Protein AF-A0A4Q3RUF2-F1 (afdb_monomer_lite)

pLDDT: mean 86.2, std 7.27, range [53.88, 93.38]

Foldseek 3Di:
DEWEAAAPQKIKDFPDDQDPVCNVVGIDIDGLVCVLVVLLVLPVVDPLVPQAYEYEYDPNGDPVSVVSVVVSCVVSVNDPPRYDYDYDDPVVVVVSVVVCVVVVPD

Secondary structure (DSSP, 8-state):
-EEEE-STTEEEEESS---TTTHHHH-EEEETTTHHHHHHHHHHHS-GGG--EEEEE-TTS-HHHHHHHHHHHHHTTPPTTSEEE-PPPHHHHHHHHHHHHHHT--

Sequence (106 aa):
MTILLGKADQIYYYYGQLDPNTISDQFKSTNFKEVRDLIVAKKKATPIDDLMYIIKSDSTSTFKNAIDILDEMSISAVPPGHYAEVDMTPQEAELIRLTEAANGVK

Structure (mmCIF, N/CA/C/O backbone):
data_AF-A0A4Q3RUF2-F1
#
_entry.id   AF-A0A4Q3RUF2-F1
#
loop_
_atom_site.group_PDB
_atom_site.id
_atom_site.type_symbol
_atom_site.label_atom_id
_atom_site.label_alt_id
_atom_site.label_comp_id
_atom_site.label_asym_id
_atom_site.label_entity_id
_atom_site.label_seq_id
_atom_site.pdbx_PDB_ins_code
_atom_site.Cartn_x
_atom_site.Cartn_y
_atom_site.Cartn_z
_atom_site.occupancy
_atom_site.B_iso_or_equiv
_atom_site.auth_seq_id
_atom_site.auth_comp_id
_atom_site.auth_asym_id
_atom_site.auth_atom_id
_atom_site.pdbx_PDB_model_num
ATOM 1 N N . MET A 1 1 ? 3.451 2.654 -5.614 1.00 89.75 1 MET A N 1
ATOM 2 C CA . MET A 1 1 ? 2.067 2.380 -5.164 1.00 89.75 1 MET A CA 1
ATOM 3 C C . MET A 1 1 ? 1.996 2.834 -3.730 1.00 89.75 1 MET A C 1
ATOM 5 O O . MET A 1 1 ? 2.882 2.458 -2.976 1.00 89.75 1 MET A O 1
ATOM 9 N N . THR A 1 2 ? 1.018 3.653 -3.374 1.00 92.12 2 THR A N 1
ATOM 10 C CA . THR A 1 2 ? 0.853 4.081 -1.983 1.00 92.12 2 THR A CA 1
ATOM 11 C C . THR A 1 2 ? -0.236 3.240 -1.348 1.00 92.12 2 THR A C 1
ATOM 13 O O . THR A 1 2 ? -1.297 3.070 -1.945 1.00 92.12 2 THR A O 1
ATOM 16 N N . ILE A 1 3 ? 0.057 2.697 -0.175 1.00 92.88 3 ILE A N 1
ATOM 17 C CA . ILE A 1 3 ? -0.818 1.889 0.659 1.00 92.88 3 ILE A CA 1
ATOM 18 C C . ILE A 1 3 ? -1.086 2.695 1.923 1.00 92.88 3 ILE A C 1
ATOM 20 O O . ILE A 1 3 ? -0.163 3.160 2.586 1.00 92.88 3 ILE A O 1
ATOM 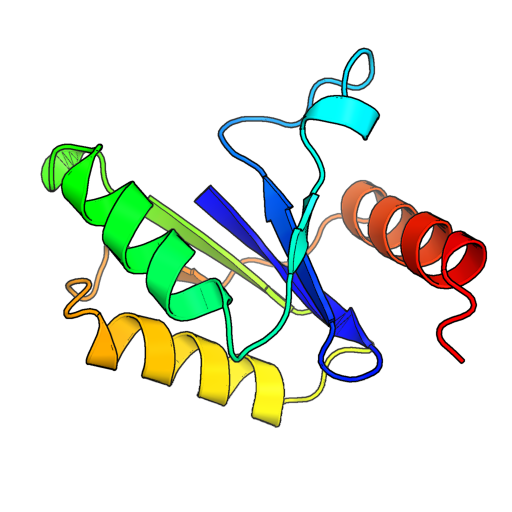24 N N . LEU A 1 4 ? -2.358 2.858 2.229 1.00 91.69 4 LEU A N 1
ATOM 25 C CA . LEU A 1 4 ? -2.884 3.587 3.363 1.00 91.69 4 LEU A CA 1
ATOM 26 C C . LEU A 1 4 ? -3.599 2.585 4.265 1.00 91.69 4 LEU A C 1
ATOM 28 O O . LEU A 1 4 ? -4.481 1.856 3.808 1.00 91.69 4 LEU A O 1
ATOM 32 N N . LEU A 1 5 ? -3.217 2.532 5.532 1.00 91.62 5 LEU A N 1
ATOM 33 C CA . LEU A 1 5 ? -3.843 1.653 6.513 1.00 91.62 5 LEU A CA 1
ATOM 34 C C . LEU A 1 5 ? -4.910 2.445 7.268 1.00 91.62 5 LEU A C 1
ATOM 36 O O . LEU A 1 5 ? -4.596 3.481 7.851 1.00 91.62 5 LEU A O 1
ATOM 40 N N . GLY A 1 6 ? -6.154 1.964 7.238 1.00 88.06 6 GLY A N 1
ATOM 41 C CA . GLY A 1 6 ? -7.297 2.575 7.921 1.00 88.06 6 GLY A CA 1
ATOM 42 C C . GLY A 1 6 ? -7.793 1.752 9.111 1.00 88.06 6 GLY A C 1
ATOM 43 O O . GLY A 1 6 ? -7.095 0.864 9.622 1.00 88.06 6 GLY A O 1
ATOM 44 N N . LYS A 1 7 ? -9.021 2.039 9.555 1.00 85.75 7 LYS A N 1
ATOM 45 C CA . LYS A 1 7 ? -9.683 1.308 10.646 1.00 85.75 7 LYS A CA 1
ATOM 46 C C . LYS A 1 7 ? -10.139 -0.080 10.221 1.00 85.75 7 LYS A C 1
ATOM 48 O O . LYS A 1 7 ? -10.327 -0.357 9.041 1.00 85.75 7 LYS A O 1
ATOM 53 N N . ALA A 1 8 ? -10.395 -0.934 11.216 1.00 84.25 8 ALA A N 1
ATOM 54 C CA . ALA A 1 8 ? -11.051 -2.235 11.038 1.00 84.25 8 ALA A CA 1
ATOM 55 C C . ALA A 1 8 ? -10.419 -3.095 9.924 1.00 84.25 8 ALA A C 1
ATOM 57 O O . ALA A 1 8 ? -11.119 -3.707 9.114 1.00 84.25 8 ALA A O 1
ATOM 58 N N . ASP A 1 9 ? -9.085 -3.093 9.874 1.00 84.75 9 ASP A N 1
ATOM 59 C CA . ASP A 1 9 ? -8.262 -3.846 8.920 1.00 84.75 9 ASP A CA 1
ATOM 60 C C . ASP A 1 9 ? -8.555 -3.522 7.443 1.00 84.75 9 ASP A C 1
ATOM 62 O O . ASP A 1 9 ? -8.267 -4.320 6.546 1.00 84.75 9 ASP A O 1
ATOM 66 N N . GLN A 1 10 ? -9.114 -2.333 7.187 1.00 87.94 10 GLN A N 1
ATOM 67 C CA . GLN A 1 10 ? -9.280 -1.789 5.847 1.00 87.94 10 GLN A CA 1
ATOM 68 C C . GLN A 1 10 ? -7.958 -1.236 5.329 1.00 87.94 10 GLN A C 1
ATOM 70 O O . GLN A 1 10 ? -7.232 -0.516 6.020 1.00 87.94 10 GLN A O 1
ATOM 75 N N . ILE A 1 11 ? -7.672 -1.560 4.074 1.00 90.81 11 ILE A N 1
ATOM 76 C CA . ILE A 1 11 ? -6.510 -1.060 3.355 1.00 90.81 11 ILE A CA 1
ATOM 77 C C . ILE A 1 11 ? -7.017 -0.222 2.194 1.00 90.81 11 ILE A C 1
ATOM 79 O O . ILE A 1 11 ? -7.879 -0.652 1.433 1.00 90.81 11 ILE A O 1
ATOM 83 N N . TYR A 1 12 ? -6.439 0.951 2.011 1.00 91.31 12 TYR A N 1
ATOM 84 C CA . TYR A 1 12 ? -6.676 1.788 0.849 1.00 91.31 12 TYR A CA 1
ATOM 85 C C . TYR A 1 12 ? -5.395 1.910 0.040 1.00 91.31 12 TYR A C 1
ATOM 87 O O . TYR A 1 12 ? -4.292 1.815 0.574 1.00 91.31 12 TYR A O 1
ATOM 95 N N . TYR A 1 13 ? -5.508 2.086 -1.268 1.00 92.31 13 TYR A N 1
ATOM 96 C CA . TYR A 1 13 ? -4.342 2.227 -2.122 1.00 92.31 13 TYR A CA 1
ATOM 97 C C . TYR A 1 13 ? -4.641 3.036 -3.377 1.00 92.31 13 TYR A C 1
ATOM 99 O O . TYR A 1 13 ? -5.776 3.114 -3.850 1.00 92.31 13 TYR A O 1
ATOM 107 N N . TYR A 1 14 ? -3.583 3.619 -3.931 1.00 90.88 14 TYR A N 1
ATOM 108 C CA . TYR A 1 14 ? -3.609 4.302 -5.218 1.00 90.88 14 TYR A CA 1
ATOM 109 C C . TYR A 1 14 ? -2.244 4.202 -5.915 1.00 90.88 14 TYR A C 1
ATOM 111 O O . TYR A 1 14 ? -1.213 3.842 -5.324 1.00 90.88 14 TYR A O 1
ATOM 119 N N . TYR A 1 15 ? -2.227 4.504 -7.211 1.00 87.19 15 TYR A N 1
ATOM 120 C CA . TYR A 1 15 ? -1.020 4.494 -8.034 1.00 87.19 15 TYR A CA 1
ATOM 121 C C . TYR A 1 15 ? -0.647 5.921 -8.441 1.00 87.19 15 TYR A C 1
ATOM 123 O O . TYR A 1 15 ? -1.504 6.672 -8.883 1.00 87.19 15 TYR A O 1
ATOM 131 N N . GLY A 1 16 ? 0.635 6.282 -8.342 1.00 81.38 16 GLY A N 1
ATOM 132 C CA . GLY A 1 16 ? 1.114 7.600 -8.768 1.00 81.38 16 GLY A CA 1
ATOM 133 C C . GLY A 1 16 ? 0.771 8.713 -7.776 1.00 81.38 16 GLY A C 1
ATOM 134 O O . GLY A 1 16 ? 0.957 8.538 -6.574 1.00 81.38 16 GLY A O 1
ATOM 135 N N . GLN A 1 17 ? 0.324 9.859 -8.288 1.00 72.94 17 GLN A N 1
ATOM 136 C CA . GLN A 1 17 ? -0.115 11.011 -7.498 1.00 72.94 17 GLN A CA 1
ATOM 137 C C . GLN A 1 17 ? -1.638 11.122 -7.547 1.00 72.94 17 GLN A C 1
ATOM 139 O O . GLN A 1 17 ? -2.238 10.945 -8.604 1.00 72.94 17 GLN A O 1
ATOM 144 N N . LEU A 1 18 ? -2.250 11.446 -6.407 1.00 69.81 18 LEU A N 1
ATOM 145 C CA . LEU A 1 18 ? -3.680 11.733 -6.345 1.00 69.81 18 LEU A CA 1
ATOM 146 C C . LEU A 1 18 ? -3.963 13.050 -7.075 1.00 69.81 18 LEU A C 1
ATOM 148 O O . LEU A 1 18 ? -3.473 14.103 -6.669 1.00 69.81 18 LEU A O 1
ATOM 152 N N . ASP A 1 19 ? -4.766 12.984 -8.136 1.00 74.00 19 ASP A N 1
ATOM 153 C CA . ASP A 1 19 ? -5.327 14.166 -8.789 1.00 74.00 19 ASP A CA 1
ATOM 154 C C . ASP A 1 19 ? -6.696 14.469 -8.152 1.00 74.00 19 ASP A C 1
ATOM 156 O O . ASP A 1 19 ? -7.574 13.598 -8.172 1.00 74.00 19 ASP A O 1
ATOM 160 N N . PRO A 1 20 ? -6.912 15.683 -7.608 1.00 69.88 20 PRO A N 1
ATOM 161 C CA . PRO A 1 20 ? -8.193 16.109 -7.044 1.00 69.88 20 PRO A CA 1
ATOM 162 C C . PRO A 1 20 ? -9.406 15.875 -7.951 1.00 69.88 20 PRO A C 1
ATOM 164 O O . PRO A 1 20 ? -10.503 15.653 -7.447 1.00 69.88 20 PRO A O 1
ATOM 167 N N . ASN A 1 21 ? -9.224 15.897 -9.274 1.00 72.19 21 ASN A N 1
ATOM 168 C CA . ASN A 1 21 ? -10.316 15.766 -10.238 1.00 72.19 21 ASN A CA 1
ATOM 169 C C . ASN A 1 21 ? -10.719 14.312 -10.523 1.00 72.19 21 ASN A C 1
ATOM 171 O O . ASN A 1 21 ? -11.806 14.077 -11.040 1.00 72.19 21 ASN A O 1
ATOM 175 N N . THR A 1 22 ? -9.857 13.339 -10.215 1.00 72.50 22 THR A N 1
ATOM 176 C CA . THR A 1 22 ? -10.091 11.906 -10.498 1.00 72.50 22 THR A CA 1
ATOM 177 C C . THR A 1 22 ? -9.875 11.031 -9.264 1.00 72.50 22 THR A C 1
ATOM 179 O O . THR A 1 22 ? -9.695 9.817 -9.360 1.00 72.50 22 THR A O 1
ATOM 182 N N . ILE A 1 23 ? -9.899 11.644 -8.078 1.00 71.62 23 ILE A N 1
ATOM 183 C CA . ILE A 1 23 ? -9.566 10.992 -6.810 1.00 71.62 23 ILE A CA 1
ATOM 184 C C . ILE A 1 23 ? -10.455 9.771 -6.537 1.00 71.62 23 ILE A C 1
ATOM 186 O O . ILE A 1 23 ? -9.962 8.761 -6.046 1.00 71.62 23 ILE A O 1
ATOM 190 N N . SER A 1 24 ? -11.732 9.827 -6.929 1.00 68.69 24 SER A N 1
ATOM 191 C CA . SER A 1 24 ? -12.697 8.732 -6.778 1.00 68.69 24 SER A CA 1
ATOM 192 C C . SER A 1 24 ? -12.353 7.496 -7.607 1.00 68.69 24 SER A C 1
ATOM 194 O O . SER A 1 24 ? -12.678 6.384 -7.205 1.00 68.69 24 SER A O 1
ATOM 196 N N . ASP A 1 25 ? -11.685 7.677 -8.746 1.00 73.56 25 ASP A N 1
ATOM 197 C CA . ASP A 1 25 ? -11.363 6.583 -9.667 1.00 73.56 25 ASP A CA 1
ATOM 198 C C . ASP A 1 25 ? -9.997 5.961 -9.339 1.00 73.56 25 ASP A C 1
ATOM 200 O O . ASP A 1 25 ? -9.737 4.782 -9.611 1.00 73.56 25 ASP A O 1
ATOM 204 N N . GLN A 1 26 ? -9.112 6.766 -8.745 1.00 79.88 26 GLN A N 1
ATOM 205 C CA . GLN A 1 26 ? -7.755 6.369 -8.382 1.00 79.88 26 GLN A CA 1
ATOM 206 C C . GLN A 1 26 ? -7.666 5.741 -6.988 1.00 79.88 26 GLN A C 1
ATOM 208 O O . GLN A 1 26 ? -6.817 4.872 -6.772 1.00 79.88 26 GLN A O 1
ATOM 213 N N . PHE A 1 27 ? -8.519 6.168 -6.055 1.00 84.81 27 PHE A N 1
ATOM 214 C CA . PHE A 1 27 ? -8.528 5.690 -4.679 1.00 84.81 27 PHE A CA 1
ATOM 215 C C . PHE A 1 27 ? -9.352 4.409 -4.553 1.00 84.81 27 PHE A C 1
ATOM 217 O O . PHE A 1 27 ? -10.560 4.402 -4.780 1.00 84.81 27 PHE A O 1
ATOM 224 N N . LYS A 1 28 ? -8.694 3.307 -4.194 1.00 87.75 28 LYS A N 1
ATOM 225 C CA . LYS A 1 28 ? -9.320 1.984 -4.110 1.00 87.75 28 LYS A CA 1
ATOM 226 C C . LYS A 1 28 ? -9.171 1.409 -2.713 1.00 87.75 28 LYS A C 1
ATOM 228 O O . LYS A 1 28 ? -8.166 1.639 -2.050 1.00 87.75 28 LYS A O 1
ATOM 233 N N . SER A 1 29 ? -10.159 0.633 -2.283 1.00 89.50 29 SER A N 1
ATOM 234 C CA . SER A 1 29 ? -10.117 -0.133 -1.037 1.00 89.50 29 SER A CA 1
ATOM 235 C C . SER A 1 29 ? -9.838 -1.610 -1.308 1.00 89.50 29 SER A C 1
ATOM 237 O O . SER A 1 29 ? -10.251 -2.159 -2.328 1.00 89.50 29 SER A O 1
ATOM 239 N N . THR A 1 30 ? -9.159 -2.261 -0.376 1.00 90.38 30 THR A N 1
ATOM 240 C CA . THR A 1 30 ? -8.874 -3.695 -0.350 1.00 90.38 30 THR A CA 1
ATOM 241 C C . THR A 1 30 ? -8.734 -4.160 1.106 1.00 90.38 30 THR A C 1
ATOM 243 O O . THR A 1 30 ? -8.989 -3.413 2.050 1.00 90.38 30 THR A O 1
ATOM 246 N N . ASN A 1 31 ? -8.348 -5.414 1.302 1.00 89.69 31 ASN A N 1
ATOM 247 C CA . ASN A 1 31 ? -8.172 -6.052 2.600 1.00 89.69 31 ASN A CA 1
ATOM 248 C C . ASN A 1 31 ? -6.868 -6.868 2.610 1.00 89.69 31 ASN A C 1
ATOM 250 O O . ASN A 1 31 ? -6.280 -7.143 1.563 1.00 89.69 31 ASN A O 1
ATOM 254 N N . PHE A 1 32 ? -6.442 -7.317 3.791 1.00 86.00 32 PHE A N 1
ATOM 255 C CA . PHE A 1 32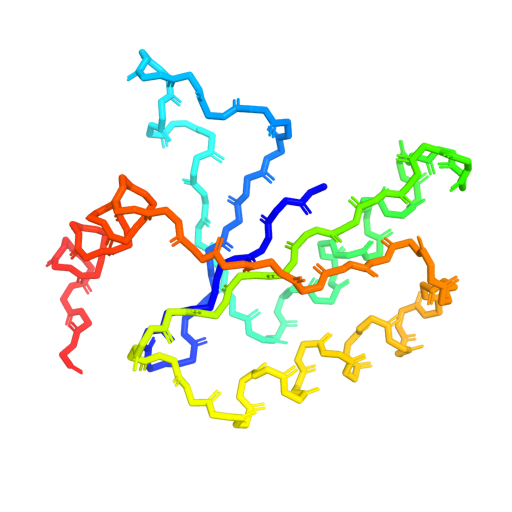 ? -5.215 -8.108 3.954 1.00 86.00 32 PHE A CA 1
ATOM 256 C C . PHE A 1 32 ? -5.206 -9.454 3.207 1.00 86.00 32 PHE A C 1
ATOM 258 O O . PHE A 1 32 ? -4.139 -10.028 3.013 1.00 86.00 32 PHE A O 1
ATOM 265 N N . LYS A 1 33 ? -6.358 -9.972 2.755 1.00 87.00 33 LYS A N 1
ATOM 266 C CA . LYS A 1 33 ? -6.403 -11.220 1.971 1.00 87.00 33 LYS A CA 1
ATOM 267 C C . LYS A 1 33 ? -6.052 -10.983 0.504 1.00 87.00 33 LYS A C 1
ATOM 269 O O . LYS A 1 33 ? -5.405 -11.825 -0.103 1.00 87.00 33 LYS A O 1
ATOM 274 N N . GLU A 1 34 ? -6.476 -9.850 -0.049 1.00 90.12 34 GLU A N 1
ATOM 275 C CA . GLU A 1 34 ? -6.324 -9.515 -1.472 1.00 90.12 34 GLU A CA 1
ATOM 276 C C . GLU A 1 34 ? -5.103 -8.627 -1.753 1.00 90.12 34 GLU A C 1
ATOM 278 O O . GLU A 1 34 ? -4.590 -8.608 -2.874 1.00 90.12 34 GLU A O 1
ATOM 283 N N . VAL A 1 35 ? -4.587 -7.914 -0.743 1.00 91.31 35 VAL A N 1
ATOM 284 C CA . VAL A 1 35 ? -3.447 -6.995 -0.911 1.00 91.31 35 VAL A CA 1
ATOM 285 C C . VAL A 1 35 ? -2.190 -7.696 -1.432 1.00 91.31 35 VAL A C 1
ATOM 287 O O . VAL A 1 35 ? -1.434 -7.110 -2.207 1.00 91.31 35 VAL A O 1
ATOM 290 N N . ARG A 1 36 ? -1.993 -8.973 -1.085 1.00 92.31 36 ARG A N 1
ATOM 291 C CA . ARG A 1 36 ? -0.880 -9.787 -1.587 1.00 92.31 36 ARG A CA 1
ATOM 292 C C . ARG A 1 36 ? -0.888 -9.878 -3.107 1.00 92.31 36 ARG A C 1
ATOM 294 O O . ARG A 1 36 ? 0.135 -9.640 -3.750 1.00 92.31 36 ARG A O 1
ATOM 301 N N . ASP A 1 37 ? -2.043 -10.184 -3.687 1.00 92.44 37 ASP A N 1
ATOM 302 C CA . ASP A 1 37 ? -2.178 -10.317 -5.134 1.00 92.44 37 ASP A CA 1
ATOM 303 C C . ASP A 1 37 ? -1.918 -8.978 -5.827 1.00 92.44 37 ASP A C 1
ATOM 305 O O . ASP A 1 37 ? -1.273 -8.944 -6.876 1.00 92.44 37 ASP A O 1
ATOM 309 N N . LEU A 1 3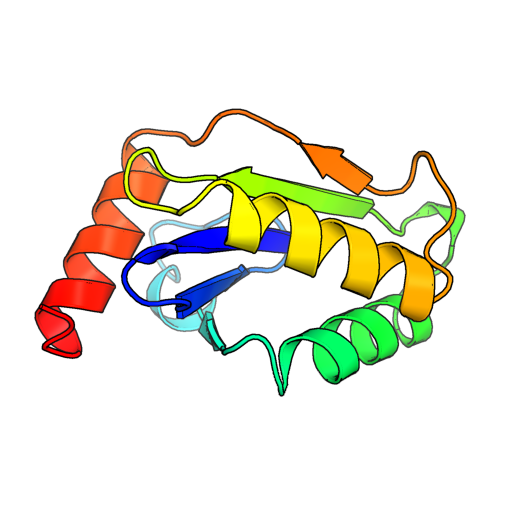8 ? -2.316 -7.861 -5.206 1.00 92.56 38 LEU A N 1
ATOM 310 C CA . LEU A 1 38 ? -2.020 -6.514 -5.699 1.00 92.56 38 LEU A CA 1
ATOM 311 C C . LEU A 1 38 ? -0.521 -6.190 -5.669 1.00 92.56 38 LEU A C 1
ATOM 313 O O . LEU A 1 38 ? 0.004 -5.658 -6.652 1.00 92.56 38 LEU A O 1
ATOM 317 N N . ILE A 1 39 ? 0.181 -6.526 -4.582 1.00 91.88 39 ILE A N 1
ATOM 318 C CA . ILE A 1 39 ? 1.636 -6.337 -4.461 1.00 91.88 39 ILE A CA 1
ATOM 319 C C . ILE A 1 39 ? 2.358 -7.181 -5.518 1.00 91.88 39 ILE A C 1
ATOM 321 O O . ILE A 1 39 ? 3.210 -6.676 -6.254 1.00 91.88 39 ILE A O 1
ATOM 325 N N . VAL A 1 40 ? 1.990 -8.455 -5.666 1.00 92.31 40 VAL A N 1
ATOM 326 C CA . VAL A 1 40 ? 2.599 -9.350 -6.660 1.00 92.31 40 VAL A CA 1
ATOM 327 C C . VAL A 1 40 ? 2.297 -8.885 -8.086 1.00 92.31 40 VAL A C 1
ATOM 329 O O . VAL A 1 40 ? 3.200 -8.874 -8.926 1.00 92.31 40 VAL A O 1
ATOM 332 N N . ALA A 1 41 ? 1.062 -8.471 -8.375 1.00 92.50 41 ALA A N 1
ATOM 333 C CA . ALA A 1 41 ? 0.679 -7.952 -9.685 1.00 92.50 41 ALA A CA 1
ATOM 334 C C . ALA A 1 41 ? 1.461 -6.680 -10.029 1.00 92.50 41 ALA A C 1
ATOM 336 O O . ALA A 1 41 ? 2.023 -6.582 -11.122 1.00 92.50 41 ALA A O 1
ATOM 337 N N . LYS A 1 42 ? 1.573 -5.737 -9.085 1.00 90.44 42 LYS A N 1
ATOM 338 C CA . LYS A 1 42 ? 2.339 -4.503 -9.282 1.00 90.44 42 LYS A CA 1
ATOM 339 C C . LYS A 1 42 ? 3.825 -4.790 -9.494 1.00 90.44 42 LYS A C 1
ATOM 341 O O . LYS A 1 42 ? 4.405 -4.248 -10.431 1.00 90.44 42 LYS A O 1
ATOM 346 N N . LYS A 1 43 ? 4.413 -5.685 -8.696 1.00 91.69 43 LYS A N 1
ATOM 347 C CA . LYS A 1 43 ? 5.801 -6.141 -8.860 1.00 91.69 43 LYS A CA 1
ATOM 348 C C . LYS A 1 43 ? 6.045 -6.789 -10.226 1.00 91.69 43 LYS A C 1
ATOM 350 O O . LYS A 1 43 ? 7.077 -6.541 -10.829 1.00 91.69 43 LYS A O 1
ATOM 355 N N . LYS A 1 44 ? 5.118 -7.605 -10.736 1.00 90.81 44 LYS A N 1
ATOM 356 C CA . LYS A 1 44 ? 5.247 -8.223 -12.072 1.00 90.81 44 LYS A CA 1
ATOM 357 C C . LYS A 1 44 ? 5.107 -7.211 -13.209 1.00 90.81 44 LYS A C 1
ATOM 359 O O . LYS A 1 44 ? 5.728 -7.379 -14.251 1.00 90.81 44 LYS A O 1
ATOM 364 N N . ALA A 1 45 ? 4.277 -6.189 -13.020 1.00 91.31 45 ALA A N 1
ATOM 365 C CA . ALA A 1 45 ? 3.981 -5.183 -14.035 1.00 91.31 45 ALA A CA 1
ATOM 366 C C . ALA A 1 45 ? 4.973 -4.007 -14.058 1.00 91.31 45 ALA A C 1
ATOM 368 O O . ALA A 1 45 ? 4.818 -3.104 -14.874 1.00 91.31 45 ALA A O 1
ATOM 369 N N . THR A 1 46 ? 5.934 -3.939 -13.134 1.00 89.12 46 THR A N 1
ATOM 370 C CA . THR A 1 46 ? 6.872 -2.813 -13.007 1.00 89.12 46 THR A CA 1
ATOM 371 C C . THR A 1 46 ? 8.303 -3.346 -12.923 1.00 89.12 46 THR A C 1
ATOM 373 O O . THR A 1 46 ? 8.535 -4.293 -12.171 1.00 89.12 46 THR A O 1
ATOM 376 N N . PRO A 1 47 ? 9.263 -2.779 -13.676 1.00 90.06 47 PRO A N 1
ATOM 377 C CA . PRO A 1 47 ? 10.676 -3.102 -13.513 1.00 90.06 47 PRO A CA 1
ATOM 378 C C . PRO A 1 47 ? 11.126 -2.902 -12.065 1.00 90.06 47 PRO A C 1
ATOM 380 O O . PRO A 1 47 ? 10.619 -2.023 -11.371 1.00 90.06 47 PRO A O 1
ATOM 383 N N . ILE A 1 48 ? 12.084 -3.708 -11.608 1.00 84.69 48 ILE A N 1
ATOM 384 C CA . ILE A 1 48 ? 12.536 -3.665 -10.213 1.00 84.69 48 ILE A CA 1
ATOM 385 C C . ILE A 1 48 ? 13.095 -2.289 -9.828 1.00 84.69 48 ILE A C 1
ATOM 387 O O . ILE A 1 48 ? 12.809 -1.812 -8.736 1.00 84.69 48 ILE A O 1
ATOM 391 N N . ASP A 1 49 ? 13.789 -1.621 -10.750 1.00 87.44 49 ASP A N 1
ATOM 392 C CA . ASP A 1 49 ? 14.402 -0.305 -10.530 1.00 87.44 49 ASP A CA 1
ATOM 393 C C . ASP A 1 49 ? 13.362 0.807 -10.294 1.00 87.44 49 ASP A C 1
ATOM 395 O O . ASP A 1 49 ? 13.626 1.753 -9.557 1.00 87.44 49 ASP A O 1
ATOM 399 N N . ASP A 1 50 ? 12.154 0.652 -10.845 1.00 86.69 50 ASP A N 1
ATOM 400 C CA . ASP A 1 50 ? 11.035 1.595 -10.689 1.00 86.69 50 ASP A CA 1
ATOM 401 C C . ASP A 1 50 ? 10.036 1.152 -9.603 1.00 86.69 50 ASP A C 1
ATOM 403 O O . ASP A 1 50 ? 9.007 1.798 -9.359 1.00 86.69 50 ASP A O 1
ATOM 407 N N . LEU A 1 51 ? 10.284 0.004 -8.967 1.00 90.00 51 LEU A N 1
ATOM 408 C CA . LEU A 1 51 ? 9.377 -0.564 -7.986 1.00 90.00 51 LEU A CA 1
ATOM 409 C C . LEU A 1 51 ? 9.512 0.181 -6.659 1.00 90.00 51 LEU A C 1
ATOM 411 O O . LEU A 1 51 ? 10.512 0.045 -5.962 1.00 90.00 51 LEU A O 1
ATOM 415 N N . MET A 1 52 ? 8.471 0.924 -6.290 1.00 91.25 52 MET A N 1
ATOM 416 C CA . MET A 1 52 ? 8.392 1.604 -4.999 1.00 91.25 52 MET A CA 1
ATOM 417 C C . MET A 1 52 ? 6.999 1.477 -4.379 1.00 91.25 52 MET A C 1
ATOM 419 O O . MET A 1 52 ? 5.974 1.716 -5.039 1.00 91.25 52 MET A O 1
ATOM 423 N N . TYR A 1 53 ? 6.973 1.156 -3.090 1.00 92.94 53 TYR A N 1
ATOM 424 C CA . TYR A 1 53 ? 5.790 1.121 -2.243 1.00 92.94 53 TYR A CA 1
ATOM 425 C C . TYR A 1 53 ? 5.906 2.148 -1.119 1.00 92.94 53 TYR A C 1
ATOM 427 O O . TYR A 1 53 ? 6.904 2.205 -0.414 1.00 92.94 53 TYR A O 1
ATOM 435 N N . ILE A 1 54 ? 4.876 2.961 -0.932 1.00 92.69 54 ILE A N 1
ATOM 436 C CA . ILE A 1 54 ? 4.805 3.891 0.194 1.00 92.69 54 ILE A CA 1
ATOM 437 C C . ILE A 1 54 ? 3.742 3.364 1.140 1.00 92.69 54 ILE A C 1
ATOM 439 O O . ILE A 1 54 ? 2.620 3.128 0.705 1.00 92.69 54 ILE A O 1
ATOM 443 N N . ILE A 1 55 ? 4.095 3.153 2.399 1.00 92.56 55 ILE A N 1
ATOM 444 C CA . ILE A 1 55 ? 3.184 2.682 3.439 1.00 92.56 55 ILE A CA 1
ATOM 445 C C . ILE A 1 55 ? 2.896 3.870 4.347 1.00 92.56 55 ILE A C 1
ATOM 447 O O . ILE A 1 55 ? 3.814 4.531 4.824 1.00 92.56 55 ILE A O 1
ATOM 451 N N . LYS A 1 56 ? 1.617 4.169 4.541 1.00 91.50 56 LYS A N 1
ATOM 452 C CA . LYS A 1 56 ? 1.149 5.268 5.378 1.00 91.50 56 LYS A CA 1
ATOM 453 C C . LYS A 1 56 ? 0.135 4.723 6.366 1.00 91.50 56 LYS A C 1
ATOM 455 O O . LYS A 1 56 ? -0.917 4.222 5.969 1.00 91.50 56 LYS A O 1
ATOM 460 N N . SER A 1 57 ? 0.462 4.817 7.642 1.00 88.19 57 SER A N 1
ATOM 461 C CA . SER A 1 57 ? -0.387 4.335 8.725 1.00 88.19 57 SER A CA 1
ATOM 462 C C . SER A 1 57 ? -1.235 5.494 9.240 1.00 88.19 57 SER A C 1
ATOM 464 O O . SER A 1 57 ? -0.684 6.506 9.675 1.00 88.19 57 SER A O 1
ATOM 466 N N . ASP A 1 58 ? -2.566 5.387 9.193 1.00 83.06 58 ASP A N 1
ATOM 467 C CA . ASP A 1 58 ? -3.402 6.372 9.877 1.00 83.06 58 ASP A CA 1
ATOM 468 C C . ASP A 1 58 ? -3.265 6.234 11.397 1.00 83.06 58 ASP A C 1
ATOM 470 O O . ASP A 1 58 ? -3.034 5.148 11.929 1.00 83.06 58 ASP A O 1
ATOM 474 N N . SER A 1 59 ? -3.492 7.336 12.106 1.00 78.12 59 SER A N 1
ATOM 475 C CA . SER A 1 59 ? -3.642 7.399 13.562 1.00 78.12 59 SER A CA 1
ATOM 476 C C . SER A 1 59 ? -4.654 6.394 14.123 1.00 78.12 59 SER A C 1
ATOM 478 O O . SER A 1 59 ? -4.584 6.030 15.295 1.00 78.12 59 SER A O 1
ATOM 480 N N . THR A 1 60 ? -5.600 5.950 13.295 1.00 78.38 60 THR A N 1
ATOM 481 C CA . THR A 1 60 ? -6.637 4.994 13.671 1.00 78.38 60 THR A CA 1
ATOM 482 C C . THR A 1 60 ? -6.360 3.563 13.202 1.00 78.38 60 THR A C 1
ATOM 484 O O . THR A 1 60 ? -7.102 2.644 13.561 1.00 78.38 60 THR A O 1
ATOM 487 N N . SER A 1 61 ? -5.272 3.354 12.456 1.00 83.56 61 SER A N 1
ATOM 488 C CA . SER A 1 61 ? -4.767 2.026 12.120 1.00 83.56 61 SER A CA 1
ATOM 489 C C . SER A 1 61 ? -4.064 1.392 13.322 1.00 83.56 61 SER A C 1
ATOM 491 O O . SER A 1 61 ? -3.535 2.073 14.202 1.00 83.56 61 SER A O 1
ATOM 493 N N . THR A 1 62 ? -4.080 0.062 13.398 1.00 86.88 62 THR A N 1
ATOM 494 C CA . THR A 1 62 ? -3.410 -0.650 14.491 1.00 86.88 62 THR A CA 1
ATOM 495 C C . THR A 1 62 ? -1.948 -0.920 14.146 1.00 86.88 62 THR A C 1
ATOM 497 O O . THR A 1 62 ? -1.603 -1.145 12.988 1.00 86.88 62 THR A O 1
ATOM 500 N N . PHE A 1 63 ? -1.083 -1.001 15.164 1.00 85.50 63 PHE A N 1
ATOM 501 C CA . PHE A 1 63 ? 0.310 -1.428 14.972 1.00 85.50 63 PHE A CA 1
ATOM 502 C C . PHE A 1 63 ? 0.404 -2.808 14.299 1.00 85.50 63 PHE A C 1
ATOM 504 O O . PHE A 1 63 ? 1.300 -3.055 13.499 1.00 85.50 63 PHE A O 1
ATOM 511 N N . LYS A 1 64 ? -0.567 -3.691 14.568 1.00 88.62 64 LYS A N 1
ATOM 512 C CA . LYS A 1 64 ? -0.678 -4.993 13.907 1.00 88.62 64 LYS A CA 1
ATOM 513 C C . LYS A 1 64 ? -0.792 -4.845 12.386 1.00 88.62 64 LYS A C 1
ATOM 515 O O . LYS A 1 64 ? -0.105 -5.559 11.674 1.00 88.62 64 LYS A O 1
ATOM 520 N N . ASN A 1 65 ? -1.581 -3.890 11.898 1.00 89.75 65 ASN A N 1
ATOM 521 C CA . ASN A 1 65 ? -1.788 -3.676 10.462 1.00 89.75 65 ASN A CA 1
ATOM 522 C C . ASN A 1 65 ? -0.500 -3.225 9.762 1.00 89.75 65 ASN A C 1
ATOM 524 O O . ASN A 1 65 ? -0.232 -3.645 8.637 1.00 89.75 65 ASN A O 1
ATOM 528 N N . ALA A 1 66 ? 0.316 -2.416 10.443 1.00 88.88 66 ALA A N 1
ATOM 529 C CA . ALA A 1 66 ? 1.632 -2.021 9.949 1.00 88.88 66 ALA A CA 1
ATOM 530 C C . ALA A 1 66 ? 2.593 -3.220 9.866 1.00 88.88 66 ALA A C 1
ATOM 532 O O . ALA A 1 66 ? 3.287 -3.385 8.868 1.00 88.88 66 ALA A O 1
ATOM 533 N N . ILE A 1 67 ? 2.602 -4.101 10.870 1.00 91.06 67 ILE A N 1
ATOM 534 C CA . ILE A 1 67 ? 3.416 -5.324 10.822 1.00 91.06 67 ILE A CA 1
ATOM 535 C C . ILE A 1 67 ? 2.927 -6.271 9.724 1.00 91.06 67 ILE A C 1
ATOM 537 O O . ILE A 1 67 ? 3.730 -6.717 8.910 1.00 91.06 67 ILE A O 1
ATOM 541 N N . ASP A 1 68 ? 1.620 -6.513 9.644 1.00 92.56 68 ASP A N 1
ATOM 542 C CA . ASP A 1 68 ? 1.036 -7.416 8.654 1.00 92.56 68 ASP A CA 1
ATOM 543 C C . ASP A 1 68 ? 1.377 -6.969 7.222 1.00 92.56 68 ASP A C 1
ATOM 545 O O . ASP A 1 68 ? 1.714 -7.801 6.383 1.00 92.56 68 ASP A O 1
ATOM 549 N N . ILE A 1 69 ? 1.352 -5.661 6.917 1.00 92.69 69 ILE A N 1
ATOM 550 C CA . ILE A 1 69 ? 1.694 -5.197 5.565 1.00 92.69 69 ILE A CA 1
ATOM 551 C C . ILE A 1 69 ? 3.193 -5.340 5.260 1.00 92.69 69 ILE A C 1
ATOM 553 O O . ILE A 1 69 ? 3.558 -5.635 4.122 1.00 92.69 69 ILE A O 1
ATOM 557 N N . LEU A 1 70 ? 4.069 -5.172 6.256 1.00 91.19 70 LEU A N 1
ATOM 558 C CA . LEU A 1 70 ? 5.511 -5.402 6.104 1.00 91.19 70 LEU A CA 1
ATOM 559 C C . LEU A 1 70 ? 5.823 -6.890 5.894 1.00 91.19 70 LEU A C 1
ATOM 561 O O . LEU A 1 70 ? 6.679 -7.238 5.069 1.00 91.19 70 LEU A O 1
ATOM 565 N N . ASP A 1 71 ? 5.089 -7.768 6.573 1.00 92.50 71 ASP A N 1
ATOM 566 C CA . ASP A 1 71 ? 5.144 -9.208 6.342 1.00 92.50 71 ASP A CA 1
ATOM 567 C C . ASP A 1 71 ? 4.682 -9.545 4.919 1.00 92.50 71 ASP A C 1
ATOM 569 O O . ASP A 1 71 ? 5.366 -10.293 4.220 1.00 92.50 71 ASP A O 1
ATOM 573 N N . GLU A 1 72 ? 3.602 -8.934 4.419 1.00 93.38 72 GLU A N 1
ATOM 574 C CA . GLU A 1 72 ? 3.144 -9.135 3.036 1.00 93.38 72 GLU A CA 1
ATOM 575 C C . GLU A 1 72 ? 4.166 -8.677 1.983 1.00 93.38 72 GLU A C 1
ATOM 577 O O . GLU A 1 72 ? 4.343 -9.346 0.956 1.00 93.38 72 GLU A O 1
ATOM 582 N N . MET A 1 73 ? 4.892 -7.581 2.233 1.00 92.06 73 MET A N 1
ATOM 583 C CA . MET A 1 73 ? 6.006 -7.154 1.372 1.00 92.06 73 MET A CA 1
ATOM 584 C C . MET A 1 73 ? 7.121 -8.202 1.346 1.00 92.06 73 MET A C 1
ATOM 586 O O . MET A 1 73 ? 7.630 -8.551 0.274 1.00 92.06 73 MET A O 1
ATOM 590 N N . SER A 1 74 ? 7.456 -8.745 2.516 1.00 90.81 74 SER A N 1
ATOM 591 C CA . SER A 1 74 ? 8.501 -9.757 2.677 1.00 90.81 74 SER A CA 1
ATOM 592 C C . SER A 1 74 ? 8.109 -11.083 2.016 1.00 90.81 74 SER A C 1
ATOM 594 O O . SER A 1 74 ? 8.889 -11.645 1.245 1.00 90.81 74 SER A O 1
ATOM 596 N N . ILE A 1 75 ? 6.871 -11.543 2.223 1.00 93.12 75 ILE A N 1
ATOM 597 C CA . ILE A 1 75 ? 6.285 -12.741 1.595 1.00 93.12 75 ILE A CA 1
ATOM 598 C C . ILE A 1 75 ? 6.246 -12.595 0.070 1.00 93.12 75 ILE A C 1
ATOM 600 O O . ILE A 1 75 ? 6.548 -13.538 -0.661 1.00 93.12 75 ILE A O 1
ATOM 604 N N . SER A 1 76 ? 5.940 -11.396 -0.427 1.00 92.12 76 SER A N 1
ATOM 605 C CA . SER A 1 76 ? 5.942 -11.085 -1.862 1.00 92.12 76 SER A CA 1
ATOM 606 C C . SER A 1 76 ? 7.356 -10.935 -2.452 1.00 92.12 76 SER A C 1
ATOM 608 O O . SER A 1 76 ? 7.519 -10.654 -3.651 1.00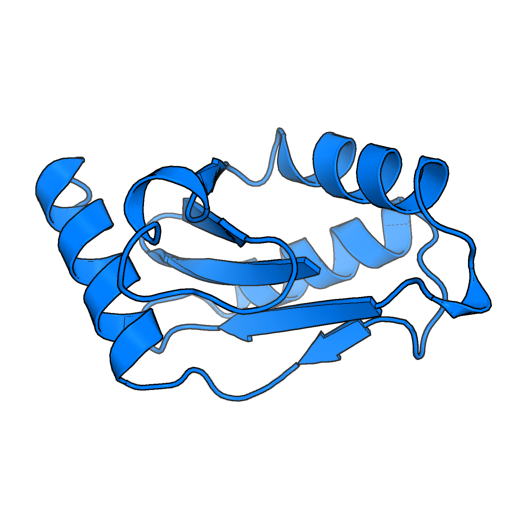 92.12 76 SER A O 1
ATOM 610 N N . ALA A 1 77 ? 8.393 -11.138 -1.630 1.00 92.31 77 ALA A N 1
ATOM 611 C CA . ALA A 1 77 ? 9.802 -10.968 -1.956 1.00 92.31 77 ALA A CA 1
ATOM 612 C C . ALA A 1 77 ? 10.095 -9.583 -2.559 1.00 92.31 77 ALA A C 1
ATOM 614 O O . ALA A 1 77 ? 10.789 -9.472 -3.576 1.00 92.31 77 ALA A O 1
ATOM 615 N N . VAL A 1 78 ? 9.487 -8.531 -2.007 1.00 91.31 78 VAL A N 1
ATOM 616 C CA . VAL A 1 78 ? 9.838 -7.147 -2.341 1.00 91.31 78 VAL A CA 1
ATOM 617 C C . VAL A 1 78 ? 11.174 -6.841 -1.657 1.00 91.31 78 VAL A C 1
ATOM 619 O O . VAL A 1 78 ? 11.267 -7.009 -0.441 1.00 91.31 78 VAL A O 1
ATOM 622 N N . PRO A 1 79 ? 12.228 -6.444 -2.392 1.00 88.31 79 PRO A N 1
ATOM 623 C CA . PRO A 1 79 ? 13.520 -6.224 -1.761 1.00 88.31 79 PRO A CA 1
ATOM 624 C C . PRO A 1 79 ? 13.471 -5.023 -0.799 1.00 88.31 79 PRO A C 1
ATOM 626 O O . PRO A 1 79 ? 12.763 -4.045 -1.072 1.00 88.31 79 PRO A O 1
ATOM 629 N N . PRO A 1 80 ? 14.235 -5.056 0.308 1.00 85.62 80 PRO A N 1
ATOM 630 C CA . PRO A 1 80 ? 14.408 -3.893 1.171 1.00 85.62 80 PRO A CA 1
ATOM 631 C C . PRO A 1 80 ? 14.890 -2.681 0.363 1.00 85.62 80 PRO A C 1
ATOM 633 O O . PRO A 1 80 ? 15.729 -2.822 -0.525 1.00 85.62 80 PRO A O 1
ATOM 636 N N . GLY A 1 81 ? 14.354 -1.496 0.656 1.00 87.75 81 GLY A N 1
ATOM 637 C CA . GLY A 1 81 ? 14.637 -0.265 -0.098 1.00 87.75 81 GLY A CA 1
ATOM 638 C C . GLY A 1 81 ? 13.639 0.044 -1.219 1.00 87.75 81 GLY A C 1
ATOM 639 O O . GLY A 1 81 ? 13.620 1.167 -1.710 1.00 87.75 81 GLY A O 1
ATOM 640 N N . HIS A 1 82 ? 12.757 -0.899 -1.566 1.00 91.00 82 HIS A N 1
ATOM 641 C CA . HIS A 1 82 ? 11.632 -0.674 -2.488 1.00 91.00 82 HIS A CA 1
ATOM 642 C C . HIS A 1 82 ? 10.318 -0.379 -1.758 1.00 91.00 82 HIS A C 1
ATOM 644 O O . HIS A 1 82 ? 9.254 -0.325 -2.376 1.00 91.00 82 HIS A O 1
ATOM 650 N N . TYR A 1 83 ? 10.372 -0.217 -0.438 1.00 92.75 83 TYR A N 1
ATOM 651 C CA . TYR A 1 83 ? 9.255 0.246 0.365 1.00 92.75 83 TYR A CA 1
ATOM 652 C C . TYR A 1 83 ? 9.737 1.195 1.459 1.00 92.75 83 TYR A C 1
ATOM 654 O O . TYR A 1 83 ? 10.831 1.022 2.000 1.00 92.75 83 TYR A O 1
ATOM 662 N N . ALA A 1 84 ? 8.919 2.194 1.778 1.00 91.62 84 ALA A N 1
ATOM 663 C CA . ALA A 1 84 ? 9.183 3.153 2.841 1.00 91.62 84 ALA A CA 1
ATOM 664 C C . ALA A 1 84 ? 7.896 3.476 3.600 1.00 91.62 84 ALA A C 1
ATOM 666 O O . ALA A 1 84 ? 6.837 3.640 2.991 1.00 91.62 84 ALA A O 1
ATOM 667 N N . GLU A 1 85 ? 8.008 3.592 4.921 1.00 89.88 85 GLU A N 1
ATOM 668 C CA . GLU A 1 85 ? 6.957 4.175 5.746 1.00 89.88 85 GLU A CA 1
ATOM 669 C C . GLU A 1 85 ? 7.099 5.698 5.739 1.00 89.88 85 GLU A C 1
ATOM 671 O O . GLU A 1 85 ? 8.202 6.232 5.871 1.00 89.88 85 GLU A O 1
ATOM 676 N N . VAL A 1 86 ? 5.986 6.392 5.525 1.00 90.75 86 VAL A N 1
ATOM 677 C CA . VAL A 1 86 ? 5.928 7.853 5.473 1.00 90.75 86 VAL A CA 1
ATOM 678 C C . VAL A 1 86 ? 4.699 8.317 6.238 1.00 90.75 86 VAL A C 1
ATOM 680 O O . VAL A 1 86 ? 3.671 7.640 6.256 1.00 90.75 86 VAL A O 1
ATOM 683 N N . ASP A 1 87 ? 4.784 9.505 6.823 1.00 87.00 87 ASP A N 1
ATOM 684 C CA . ASP A 1 87 ? 3.647 10.120 7.492 1.00 87.00 87 ASP A CA 1
ATOM 685 C C . ASP A 1 87 ? 2.495 10.401 6.518 1.00 87.00 87 ASP A C 1
ATOM 687 O O . ASP A 1 87 ? 2.676 10.791 5.353 1.00 87.00 87 ASP A O 1
ATOM 691 N N . MET A 1 88 ? 1.276 10.206 7.014 1.00 86.19 88 MET A N 1
ATOM 692 C CA . MET A 1 88 ? 0.068 10.481 6.252 1.00 86.19 88 MET A CA 1
ATOM 693 C C . MET A 1 88 ? -0.241 11.979 6.217 1.00 86.19 88 MET A C 1
ATOM 695 O O . MET A 1 88 ? -0.110 12.689 7.215 1.00 86.19 88 MET A O 1
ATOM 699 N N . THR A 1 89 ? -0.685 12.469 5.060 1.00 86.38 89 THR A N 1
ATOM 700 C CA . THR A 1 89 ? -1.107 13.867 4.919 1.00 86.38 89 THR A CA 1
ATOM 701 C C . THR A 1 89 ? -2.553 14.060 5.394 1.00 86.38 89 THR A C 1
ATOM 703 O O . THR A 1 89 ? -3.363 13.134 5.294 1.00 86.38 89 THR A O 1
ATOM 706 N N . PRO A 1 90 ? -2.936 15.265 5.859 1.00 84.88 90 PRO A N 1
ATOM 707 C CA . PRO A 1 90 ? -4.312 15.541 6.286 1.00 84.88 90 PRO A CA 1
ATOM 708 C C . PRO A 1 90 ? -5.369 15.279 5.202 1.00 84.88 90 PRO A C 1
ATOM 710 O O . PRO A 1 90 ? -6.488 14.875 5.506 1.00 84.88 90 PRO A O 1
ATOM 713 N N . GLN A 1 91 ? -5.022 15.494 3.933 1.00 82.44 91 GLN A N 1
ATOM 714 C CA . GLN A 1 91 ? -5.908 15.262 2.794 1.00 82.44 91 GLN A CA 1
ATOM 715 C C . GLN A 1 91 ? -6.195 13.768 2.596 1.00 82.44 91 GLN A C 1
ATOM 717 O O . GLN A 1 91 ? -7.339 13.388 2.361 1.00 82.44 91 GLN A O 1
ATOM 722 N N . GLU A 1 92 ? -5.172 12.918 2.723 1.00 83.50 92 GLU A N 1
ATOM 723 C CA . GLU A 1 92 ? -5.325 11.458 2.661 1.00 83.50 92 GLU A CA 1
ATOM 724 C C . GLU A 1 92 ? -6.141 10.934 3.848 1.00 83.50 92 GLU A C 1
ATOM 726 O O . GLU A 1 92 ? -7.013 10.088 3.661 1.00 83.50 92 GLU A O 1
ATOM 731 N N . ALA A 1 93 ? -5.917 11.492 5.043 1.00 85.44 93 ALA A N 1
ATOM 732 C CA . ALA A 1 93 ? -6.688 11.164 6.240 1.00 85.44 93 ALA A CA 1
ATOM 733 C C . ALA A 1 93 ? -8.191 11.413 6.038 1.00 85.44 93 ALA A C 1
ATOM 735 O O . ALA A 1 93 ? -9.024 10.565 6.362 1.00 85.44 93 ALA A O 1
ATOM 736 N N . GLU A 1 94 ? -8.549 12.566 5.464 1.00 85.38 94 GLU A N 1
ATOM 737 C CA . GLU A 1 94 ? -9.953 12.897 5.220 1.00 85.38 94 GLU A CA 1
ATOM 738 C C . GLU A 1 94 ? -10.572 12.000 4.143 1.00 85.38 94 GLU A C 1
ATOM 740 O O . GLU A 1 94 ? -11.720 11.586 4.288 1.00 85.38 94 GLU A O 1
ATOM 745 N N . LEU A 1 95 ? -9.821 11.627 3.100 1.00 83.75 95 LEU A N 1
ATOM 746 C CA . LEU A 1 95 ? -10.300 10.681 2.085 1.00 83.75 95 LEU A CA 1
ATOM 747 C C . LEU A 1 95 ? -10.630 9.312 2.683 1.00 83.75 95 LEU A C 1
ATOM 749 O O . LEU 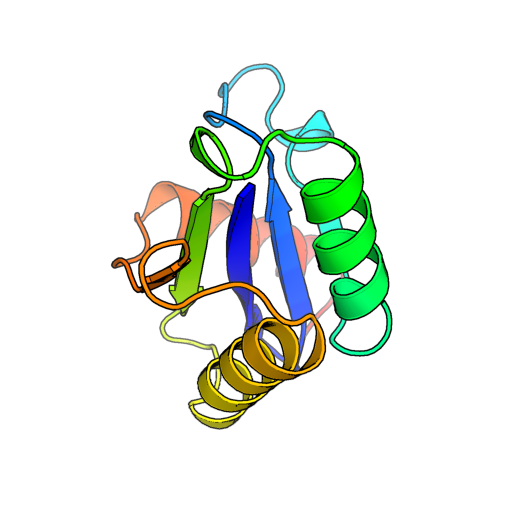A 1 95 ? -11.688 8.753 2.375 1.00 83.75 95 LEU A O 1
ATOM 753 N N . ILE A 1 96 ? -9.766 8.791 3.558 1.00 85.94 96 ILE A N 1
ATOM 754 C CA . ILE A 1 96 ? -10.033 7.550 4.297 1.00 85.94 96 ILE A CA 1
ATOM 755 C C . ILE A 1 96 ? -11.311 7.716 5.112 1.00 85.94 96 ILE A C 1
ATOM 757 O O . ILE A 1 96 ? -12.234 6.922 4.960 1.00 85.94 96 ILE A O 1
ATOM 761 N N . ARG A 1 97 ? -11.423 8.792 5.897 1.00 85.12 97 ARG A N 1
ATOM 762 C CA . ARG A 1 97 ? -12.582 9.033 6.764 1.00 85.12 97 ARG A CA 1
ATOM 763 C C . ARG A 1 97 ? -13.899 9.132 5.991 1.00 85.12 97 ARG A C 1
ATOM 765 O O . ARG A 1 97 ? -14.904 8.565 6.416 1.00 85.12 97 ARG A O 1
ATOM 772 N N . LEU A 1 98 ? -13.907 9.830 4.853 1.00 84.06 98 LEU A N 1
ATOM 773 C CA . LEU A 1 98 ? -15.075 9.927 3.971 1.00 84.06 98 LEU A CA 1
ATOM 774 C C . LEU A 1 98 ? -15.447 8.561 3.385 1.00 84.06 98 LEU A C 1
ATOM 776 O O . LEU A 1 98 ? -16.627 8.216 3.321 1.00 84.06 98 LEU A O 1
ATOM 780 N N . THR A 1 99 ? -14.446 7.767 3.005 1.00 82.50 99 THR A N 1
ATOM 781 C CA . THR A 1 99 ? -14.646 6.421 2.455 1.00 82.50 99 THR A CA 1
ATOM 782 C C . THR A 1 99 ? -15.149 5.445 3.522 1.00 82.50 99 THR A C 1
ATOM 784 O O . THR A 1 99 ? -16.051 4.652 3.256 1.00 82.50 99 THR A O 1
ATOM 787 N N . GLU A 1 100 ? -14.627 5.510 4.745 1.00 84.44 100 GLU A N 1
ATOM 788 C CA . GLU A 1 100 ? -15.099 4.733 5.898 1.00 84.44 100 GLU A CA 1
ATOM 789 C C . GLU A 1 100 ? -16.550 5.085 6.248 1.00 84.44 100 GLU A C 1
ATOM 791 O O . GLU A 1 100 ? -17.381 4.188 6.413 1.00 84.44 100 GLU A O 1
ATOM 796 N N . ALA A 1 101 ? -16.881 6.381 6.280 1.00 82.31 101 ALA A N 1
ATOM 797 C CA . ALA A 1 101 ? -18.235 6.862 6.541 1.00 82.31 101 ALA A CA 1
ATOM 798 C C . ALA A 1 101 ? -19.232 6.403 5.464 1.00 82.31 101 ALA A C 1
ATOM 800 O O . ALA A 1 101 ? -20.339 5.979 5.798 1.00 82.31 101 ALA A O 1
ATOM 801 N N . ALA A 1 102 ? -18.837 6.438 4.186 1.00 78.19 102 ALA A N 1
ATOM 802 C CA . ALA A 1 102 ? -19.661 5.958 3.077 1.00 78.19 102 ALA A CA 1
ATOM 803 C C . ALA A 1 102 ? -19.889 4.436 3.123 1.00 78.19 102 ALA A C 1
ATOM 805 O O . ALA A 1 102 ? -20.979 3.968 2.800 1.00 78.19 102 ALA A O 1
ATOM 806 N N . ASN A 1 103 ? -18.886 3.671 3.565 1.00 72.38 103 ASN A N 1
ATOM 80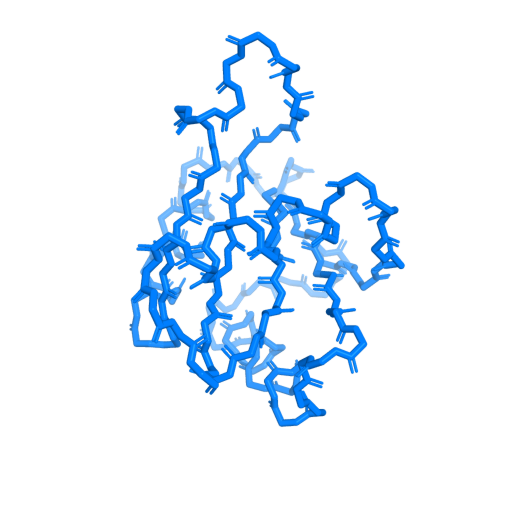7 C CA . ASN A 1 103 ? -18.960 2.213 3.685 1.00 72.38 103 ASN A CA 1
ATOM 808 C C . ASN A 1 103 ? -19.537 1.729 5.030 1.00 72.38 103 ASN A C 1
ATOM 810 O O . ASN A 1 103 ? -19.675 0.525 5.240 1.00 72.38 103 ASN A O 1
ATOM 814 N N . GLY A 1 104 ? -19.887 2.642 5.944 1.00 70.25 104 GLY A N 1
ATOM 815 C CA . GLY A 1 104 ? -20.467 2.306 7.246 1.00 70.25 104 GLY A CA 1
ATOM 816 C C . GLY A 1 104 ? -19.505 1.584 8.194 1.00 70.25 104 GLY A C 1
ATOM 817 O O . GLY A 1 104 ? -19.960 0.874 9.094 1.00 70.25 104 GLY A O 1
ATOM 818 N N . VAL A 1 105 ? -18.195 1.751 7.998 1.00 67.50 105 VAL A N 1
ATOM 819 C CA . VAL A 1 105 ? -17.161 1.198 8.881 1.00 67.50 105 VAL A CA 1
ATOM 820 C C . VAL A 1 105 ? -17.225 1.970 10.205 1.00 67.50 105 VAL A C 1
ATOM 822 O O . VAL A 1 105 ? -17.019 3.184 10.224 1.00 67.50 105 VAL A O 1
ATOM 825 N N . LYS A 1 106 ? -17.604 1.286 11.291 1.00 53.88 106 LYS A N 1
ATOM 826 C CA . LYS A 1 106 ? -17.742 1.862 12.641 1.00 53.88 106 LYS A CA 1
ATOM 827 C C . LYS A 1 106 ? -16.498 1.636 13.484 1.00 53.88 106 LYS A C 1
ATOM 829 O O . LYS A 1 106 ? -15.998 0.492 13.465 1.00 53.88 106 LYS A O 1
#

Radius of gyration: 13.23 Å; chains: 1; bounding box: 35×29×29 Å